Protein AF-A0A0F8W9W8-F1 (afdb_monomer)

Radius of gyration: 16.24 Å; Cα contacts (8 Å, |Δi|>4): 198; chains: 1; bounding box: 31×34×46 Å

Organism: NCBI:txid412755

Sequence (134 aa):
VTSELTRDGPQRILIGPPEQEEEWGTGAIPGDCIMDANRATGISDGISTAVVKHVSGGNSYIGFKAYVQGRTKWQTETLDYVWFDEEPPLEIYTEGLTRTNAILGPVFLTITPLLGMSEVVRMFLSEEQLEKMK

Foldseek 3Di:
DPQVVQLQVVCCQAFRGQACPVGGLVHPHHPVQWPDFACDPPDPGHGQWTWGQDPVRDIDIDGGDGLVVDQVVLQDAQDLEEEGEEDHDPSNLVSNCVSNVVPVHYYHYDYDPPPPDDPVNVVVDDPVRVVVVD

Secondary structure (DSSP, 8-state):
--TTHHHHHHHHHHT--TT-GGGTT-SSS-GGGEEEEEEPTTSSSSEEEEEEE-TTSSEEEEE---GGG-GGGGSS---S-EEEES---HHHHHHHHHHHTTTT--EEEE----S-S-HHHHTTS-HHHHHTT-

Nearest PDB structures (foldseek):
  5kc9-assembly1_A  TM=3.458E-01  e=3.526E-01  Mus musculus
  7tlq-assembly1_A  TM=5.831E-01  e=3.743E+00  Lancefieldella parvula
  5fwy-assembly1_B  TM=3.341E-01  e=8.274E-01  Rattus norvegicus
  4gpa-assembly1_A-2  TM=3.451E-01  e=1.942E+00  Rattus norvegicus
  3jy6-assembly2_C  TM=3.241E-01  e=2.364E+00  Levilactobacillus brevis ATCC 367

Structure (mmCIF, N/CA/C/O backbone):
data_AF-A0A0F8W9W8-F1
#
_entry.id   AF-A0A0F8W9W8-F1
#
loop_
_atom_site.group_PDB
_atom_site.id
_atom_site.type_symbol
_atom_site.label_atom_id
_atom_site.label_alt_id
_atom_site.label_comp_id
_atom_site.label_asym_id
_atom_site.label_entity_id
_atom_site.label_seq_id
_atom_site.pdbx_PDB_ins_code
_atom_site.Cartn_x
_atom_site.Cartn_y
_atom_site.Cartn_z
_atom_site.occupancy
_atom_site.B_iso_or_equiv
_atom_site.auth_seq_id
_atom_site.auth_comp_id
_atom_site.auth_asym_id
_atom_site.auth_atom_id
_atom_site.pdbx_PDB_model_num
ATOM 1 N N . VAL A 1 1 ? 10.461 12.141 -6.728 1.00 47.78 1 VAL A N 1
ATOM 2 C CA . VAL A 1 1 ? 9.425 11.751 -5.749 1.00 47.78 1 VAL A CA 1
ATOM 3 C C . VAL A 1 1 ? 10.068 11.805 -4.375 1.00 47.78 1 VAL A C 1
ATOM 5 O O . VAL A 1 1 ? 11.048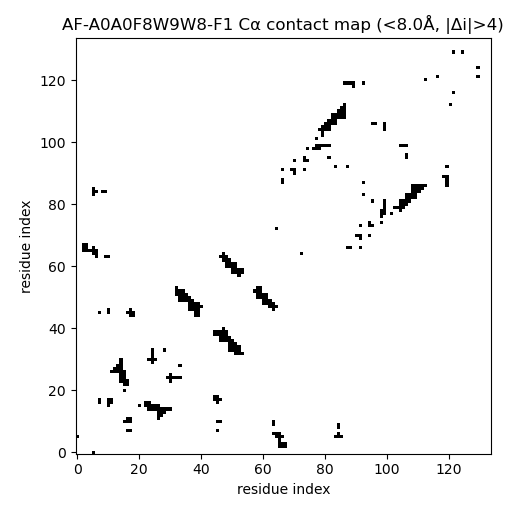 11.098 -4.166 1.00 47.78 1 VAL A O 1
ATOM 8 N N . THR A 1 2 ? 9.641 12.712 -3.490 1.00 53.12 2 THR A N 1
ATOM 9 C CA . THR A 1 2 ? 10.060 12.642 -2.082 1.00 53.12 2 THR A CA 1
ATOM 10 C C . THR A 1 2 ? 9.535 11.326 -1.533 1.00 53.12 2 THR A C 1
ATOM 12 O O . THR A 1 2 ? 8.375 10.975 -1.721 1.00 53.12 2 THR A O 1
ATOM 15 N N . SER A 1 3 ? 10.417 10.545 -0.934 1.00 58.97 3 SER A N 1
ATOM 16 C CA . SER A 1 3 ? 10.159 9.151 -0.587 1.00 58.97 3 SER A CA 1
ATOM 17 C C . SER A 1 3 ? 8.994 8.935 0.376 1.00 58.97 3 SER A C 1
ATOM 19 O O . SER A 1 3 ? 8.408 7.858 0.377 1.00 58.97 3 SER A O 1
ATOM 21 N N . GLU A 1 4 ? 8.647 9.945 1.168 1.00 69.81 4 GLU A N 1
ATOM 22 C CA . GLU A 1 4 ? 7.499 9.934 2.080 1.00 69.81 4 GLU A CA 1
ATOM 23 C C . GLU A 1 4 ? 6.160 9.901 1.326 1.00 69.81 4 GLU A C 1
ATOM 25 O O . GLU A 1 4 ? 5.233 9.227 1.768 1.00 69.81 4 GLU A O 1
ATOM 30 N N . LEU A 1 5 ? 6.091 10.481 0.118 1.00 79.06 5 LEU A N 1
ATOM 31 C CA . LEU A 1 5 ? 4.862 10.509 -0.684 1.00 79.06 5 LEU A CA 1
ATOM 32 C C . LEU A 1 5 ? 4.353 9.109 -1.048 1.00 79.06 5 LEU A C 1
ATOM 34 O O . LEU A 1 5 ? 3.148 8.910 -1.136 1.00 79.06 5 LEU A O 1
ATOM 38 N N . THR A 1 6 ? 5.258 8.134 -1.193 1.00 83.69 6 THR A N 1
ATOM 39 C CA . THR A 1 6 ? 4.905 6.735 -1.517 1.00 83.69 6 THR A CA 1
ATOM 40 C C . THR A 1 6 ? 4.148 6.028 -0.388 1.00 83.69 6 THR A C 1
ATOM 42 O O . THR A 1 6 ? 3.428 5.064 -0.627 1.00 83.69 6 THR A O 1
ATOM 45 N N . ARG A 1 7 ? 4.272 6.531 0.847 1.00 89.69 7 ARG A N 1
ATOM 46 C CA . ARG A 1 7 ? 3.468 6.118 2.005 1.00 89.69 7 ARG A CA 1
ATOM 47 C C . ARG A 1 7 ? 2.177 6.936 2.085 1.00 89.69 7 ARG A C 1
ATOM 49 O O . ARG A 1 7 ? 1.100 6.383 2.310 1.00 89.69 7 ARG A O 1
ATOM 56 N N . ASP A 1 8 ? 2.305 8.248 1.909 1.00 91.00 8 ASP A N 1
ATOM 57 C CA . ASP A 1 8 ? 1.235 9.219 2.152 1.00 91.00 8 ASP A CA 1
ATOM 58 C C . ASP A 1 8 ? 0.110 9.132 1.122 1.00 91.00 8 ASP A C 1
ATOM 60 O O . ASP A 1 8 ? -1.056 9.293 1.478 1.00 91.00 8 ASP A O 1
ATOM 64 N N . GLY A 1 9 ? 0.429 8.825 -0.138 1.00 92.75 9 GLY A N 1
ATOM 65 C CA . GLY A 1 9 ? -0.553 8.611 -1.202 1.00 92.75 9 GLY A CA 1
ATOM 66 C C . GLY A 1 9 ? -1.558 7.508 -0.850 1.00 92.75 9 GLY A C 1
ATOM 67 O O . GLY A 1 9 ? -2.757 7.800 -0.736 1.00 92.75 9 GLY A O 1
ATOM 68 N N . PRO A 1 10 ? -1.099 6.266 -0.603 1.00 95.12 10 PRO A N 1
ATOM 69 C CA . PRO A 1 10 ? -1.956 5.168 -0.169 1.00 95.12 10 PRO A CA 1
ATOM 70 C C . PRO A 1 10 ? -2.696 5.453 1.133 1.00 95.12 10 PRO A C 1
ATOM 72 O O . PRO A 1 10 ? -3.890 5.162 1.226 1.00 95.12 10 PRO A O 1
ATOM 75 N N . GLN A 1 11 ? -2.030 6.049 2.130 1.00 95.31 11 GLN A N 1
ATOM 76 C CA . GLN A 1 11 ? -2.689 6.407 3.386 1.00 95.31 11 GLN A CA 1
ATOM 77 C C . GLN A 1 11 ? -3.838 7.390 3.152 1.00 95.31 11 GLN A C 1
ATOM 79 O O . GLN A 1 11 ? -4.939 7.161 3.651 1.00 95.31 11 GLN A O 1
ATOM 84 N N . ARG A 1 12 ? -3.615 8.448 2.367 1.00 95.69 12 ARG A N 1
ATOM 85 C CA . ARG A 1 12 ? -4.641 9.443 2.039 1.00 95.69 12 ARG A CA 1
ATOM 86 C C . ARG A 1 12 ? -5.861 8.814 1.377 1.00 95.69 12 ARG A C 1
ATOM 88 O O . ARG A 1 12 ? -6.982 9.212 1.666 1.00 95.69 12 ARG A O 1
ATOM 95 N N . ILE A 1 13 ? -5.644 7.843 0.491 1.00 96.62 13 ILE A N 1
ATOM 96 C CA . ILE A 1 13 ? -6.722 7.156 -0.230 1.00 96.62 13 ILE A CA 1
ATOM 97 C C . ILE A 1 13 ? -7.484 6.200 0.689 1.00 96.62 13 ILE A C 1
ATOM 99 O O . ILE A 1 13 ? -8.712 6.171 0.650 1.00 96.62 13 ILE A O 1
ATOM 103 N N . LEU A 1 14 ? -6.780 5.400 1.493 1.00 97.31 14 LEU A N 1
ATOM 104 C CA . LEU A 1 14 ? -7.410 4.360 2.308 1.00 97.31 14 LEU A CA 1
ATOM 105 C C . LEU A 1 14 ? -8.000 4.910 3.602 1.00 97.31 14 LEU A C 1
ATOM 107 O O . LEU A 1 14 ? -9.115 4.553 3.955 1.00 97.31 14 LEU A O 1
ATOM 111 N N . ILE A 1 15 ? -7.259 5.763 4.298 1.00 97.44 15 ILE A N 1
ATOM 112 C CA . ILE A 1 15 ? -7.567 6.206 5.658 1.00 97.44 15 ILE A CA 1
ATOM 113 C C . ILE A 1 15 ? -8.042 7.656 5.651 1.00 97.44 15 ILE A C 1
ATOM 115 O O . ILE A 1 15 ? -9.099 7.955 6.194 1.00 97.44 15 ILE A O 1
ATOM 119 N N . GLY A 1 16 ? -7.283 8.550 5.027 1.00 96.88 16 GLY A N 1
ATOM 120 C CA . GLY A 1 16 ? -7.498 9.997 5.083 1.00 96.88 16 GLY A CA 1
ATOM 121 C C . GLY A 1 16 ? -6.165 10.750 5.157 1.00 96.88 16 GLY A C 1
ATOM 122 O O . GLY A 1 16 ? -5.109 10.108 5.233 1.00 96.88 16 GLY A O 1
ATOM 123 N N . PRO A 1 17 ? -6.180 12.093 5.095 1.00 94.81 17 PRO A N 1
ATOM 124 C CA . PRO A 1 17 ? -4.966 12.907 5.013 1.00 94.81 17 PRO A CA 1
ATOM 125 C C . PRO A 1 17 ? -3.978 12.616 6.166 1.00 94.81 17 PRO A C 1
ATOM 127 O O . PRO A 1 17 ? -4.378 12.663 7.331 1.00 94.81 17 PRO A O 1
ATOM 130 N N . PRO A 1 18 ? -2.694 12.303 5.892 1.00 92.44 18 PRO A N 1
ATOM 131 C CA . PRO A 1 18 ? -1.704 11.958 6.922 1.00 92.44 18 PRO A CA 1
ATOM 132 C C . PRO A 1 18 ? -1.535 12.972 8.058 1.00 92.44 18 PRO A C 1
ATOM 134 O O . PRO A 1 18 ? -1.242 12.587 9.193 1.00 92.44 18 PRO A O 1
ATOM 137 N N . GLU A 1 19 ? -1.713 14.247 7.742 1.00 91.12 19 GLU A N 1
ATOM 138 C CA . GLU A 1 19 ? -1.534 15.402 8.617 1.00 91.12 19 GLU A CA 1
ATOM 139 C C . GLU A 1 19 ? -2.781 15.770 9.446 1.00 91.12 19 GLU A C 1
ATOM 141 O O . GLU A 1 19 ? -2.648 16.496 10.429 1.00 91.12 19 GLU A O 1
ATOM 146 N N . GLN A 1 20 ? -3.970 15.259 9.098 1.00 92.56 20 GLN A N 1
ATOM 147 C CA . GLN A 1 20 ? -5.251 15.580 9.755 1.00 92.56 20 GLN A CA 1
ATOM 148 C C . GLN A 1 20 ? -5.874 14.317 10.353 1.00 92.56 20 GLN A C 1
ATOM 150 O O . GLN A 1 20 ? -6.620 13.591 9.696 1.00 92.56 20 GLN A O 1
ATOM 155 N N . GLU A 1 21 ? -5.549 14.038 11.615 1.00 92.25 21 GLU A N 1
ATOM 156 C CA . GLU A 1 21 ? -6.018 12.838 12.325 1.00 92.25 21 GLU A CA 1
ATOM 157 C C . GLU A 1 21 ? -7.539 12.823 12.502 1.00 92.25 21 GLU A C 1
ATOM 159 O O . GLU A 1 21 ? -8.171 11.774 12.422 1.00 92.25 21 GLU A O 1
ATOM 164 N N . GLU A 1 22 ? -8.143 13.996 12.670 1.00 94.38 22 GLU A N 1
ATOM 165 C CA . GLU A 1 22 ? -9.588 14.190 12.733 1.00 94.38 22 GLU A CA 1
ATOM 166 C C . GLU A 1 22 ? -10.319 13.802 11.439 1.00 94.38 22 GLU A C 1
ATOM 168 O O . GLU A 1 22 ? -11.519 13.528 11.478 1.00 94.38 22 GLU A O 1
ATOM 173 N N . GLU A 1 23 ? -9.608 13.747 10.308 1.00 95.19 23 GLU A N 1
ATOM 174 C CA . GLU A 1 23 ? -10.141 13.315 9.014 1.00 95.19 23 GLU A CA 1
ATOM 175 C C . GLU A 1 23 ? -9.827 11.841 8.704 1.00 95.19 23 GLU A C 1
ATOM 177 O O . GLU A 1 23 ? -10.189 11.334 7.638 1.00 95.19 23 GLU A O 1
ATOM 182 N N . TRP A 1 24 ? -9.181 11.100 9.610 1.00 95.88 24 TRP A N 1
ATOM 183 C CA . TRP A 1 24 ? -8.966 9.666 9.414 1.00 95.88 24 TRP A CA 1
ATOM 184 C C . TRP A 1 24 ? -10.290 8.896 9.508 1.00 95.88 24 TRP A C 1
ATOM 186 O O . TRP A 1 24 ? -11.107 9.105 10.402 1.00 95.88 24 TRP A O 1
ATOM 196 N N . GLY A 1 25 ? -10.504 7.983 8.560 1.00 97.06 25 GLY A N 1
ATOM 197 C CA . GLY A 1 25 ? -11.773 7.284 8.350 1.00 97.06 25 GLY A CA 1
ATOM 198 C C . GLY A 1 25 ? -12.698 7.932 7.316 1.00 97.06 25 GLY A C 1
ATOM 199 O O . GLY A 1 25 ? -13.822 7.458 7.139 1.00 97.06 25 GLY A O 1
ATOM 200 N N . THR A 1 26 ? -12.248 8.999 6.646 1.00 97.38 26 THR A N 1
ATOM 201 C CA . THR A 1 26 ? -12.962 9.641 5.522 1.00 97.38 26 THR A CA 1
ATOM 202 C C . THR A 1 26 ? -12.523 9.121 4.149 1.00 97.38 26 THR A C 1
ATOM 204 O O . THR A 1 26 ? -13.148 9.448 3.139 1.00 97.38 26 THR A O 1
ATOM 207 N N . GLY A 1 27 ? -11.457 8.314 4.105 1.00 96.94 27 GLY A N 1
ATOM 208 C CA . GLY A 1 27 ? -10.982 7.646 2.897 1.00 96.94 27 GLY A CA 1
ATOM 209 C C . GLY A 1 27 ? -11.869 6.476 2.460 1.00 96.94 27 GLY A C 1
ATOM 210 O O . GLY A 1 27 ? -13.040 6.357 2.817 1.00 96.94 27 GLY A O 1
ATOM 211 N N . ALA A 1 28 ? -11.293 5.574 1.668 1.00 97.56 28 ALA A N 1
ATOM 212 C CA . ALA A 1 28 ? -11.990 4.386 1.180 1.00 97.56 28 ALA A CA 1
ATOM 213 C C . ALA A 1 28 ? -12.393 3.414 2.305 1.00 97.56 28 ALA A C 1
ATOM 215 O O . ALA A 1 28 ? -13.337 2.644 2.128 1.00 97.56 28 ALA A O 1
ATOM 216 N N . ILE A 1 29 ? -11.683 3.432 3.438 1.00 97.69 29 ILE A N 1
ATOM 217 C CA . ILE A 1 29 ? -11.999 2.655 4.636 1.00 97.69 29 ILE A CA 1
ATOM 218 C C . ILE A 1 29 ? -12.790 3.553 5.596 1.00 97.69 29 ILE A C 1
ATOM 220 O O . ILE A 1 29 ? -12.223 4.509 6.132 1.00 97.69 29 ILE A O 1
ATOM 224 N N . PRO A 1 30 ? -14.074 3.244 5.854 1.00 97.06 30 PRO A N 1
ATOM 225 C CA . PRO A 1 30 ? -14.885 3.993 6.805 1.00 97.06 30 PRO A CA 1
ATOM 226 C C . PRO A 1 30 ? -14.285 3.989 8.215 1.00 97.06 30 PRO A C 1
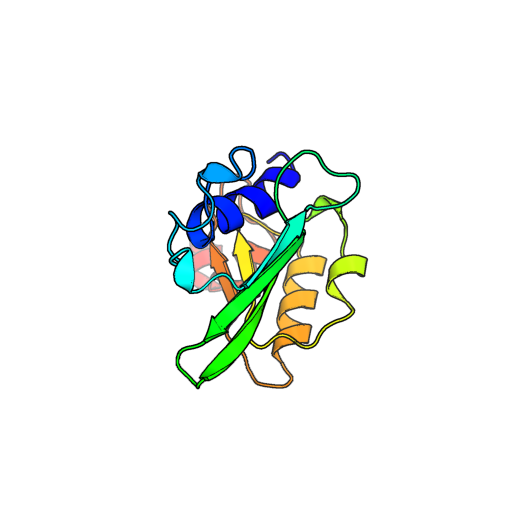ATOM 228 O O . PRO A 1 30 ? -13.774 2.968 8.681 1.00 97.06 30 PRO A O 1
ATOM 231 N N . GLY A 1 31 ? -14.389 5.113 8.927 1.00 97.19 31 GLY A N 1
ATOM 232 C CA . GLY A 1 31 ? -13.810 5.263 10.268 1.00 97.19 31 GLY A CA 1
ATOM 233 C C . GLY A 1 31 ? -14.315 4.257 11.307 1.00 97.19 31 GLY A C 1
ATOM 234 O O . GLY A 1 31 ? -13.547 3.818 12.155 1.00 97.19 31 GLY A O 1
ATOM 235 N N . ASP A 1 32 ? -15.566 3.804 11.213 1.00 97.31 32 ASP A N 1
ATOM 236 C CA . ASP A 1 32 ? -16.121 2.776 12.108 1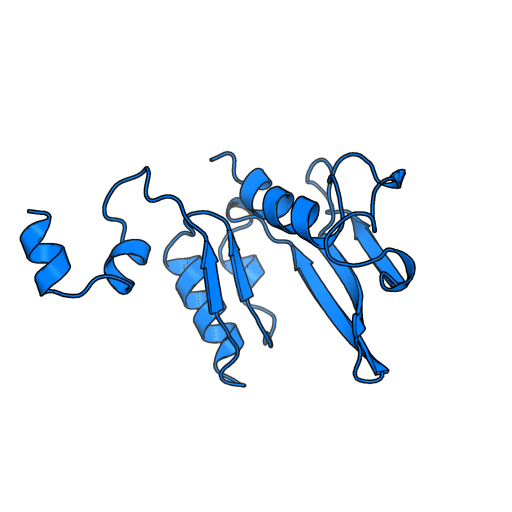.00 97.31 32 ASP A CA 1
ATOM 237 C C . ASP A 1 32 ? -15.487 1.382 11.916 1.00 97.31 32 ASP A C 1
ATOM 239 O O . ASP A 1 32 ? -15.579 0.515 12.802 1.00 97.31 32 ASP A O 1
ATOM 243 N N . CYS A 1 33 ? -14.816 1.174 10.782 1.00 98.00 33 CYS A N 1
ATOM 244 C CA . CYS A 1 33 ? -14.036 -0.015 10.474 1.00 98.00 33 CYS A CA 1
ATOM 245 C C . CYS A 1 33 ? -12.596 0.087 10.987 1.00 98.00 33 CYS A C 1
ATOM 247 O O . CYS A 1 33 ? -11.959 -0.950 11.148 1.00 98.00 33 CYS A O 1
ATOM 249 N N . ILE A 1 34 ? -12.076 1.280 11.286 1.00 97.94 34 ILE A N 1
ATOM 250 C CA . ILE A 1 34 ? -10.707 1.462 11.786 1.00 97.94 34 ILE A CA 1
ATOM 251 C C . ILE A 1 34 ? -10.697 1.237 13.301 1.00 97.94 34 ILE A C 1
ATOM 253 O O . ILE A 1 34 ? -11.339 1.953 14.063 1.00 97.94 34 ILE A O 1
ATOM 257 N N . MET A 1 35 ? -9.986 0.205 13.747 1.00 97.69 35 MET A N 1
ATOM 258 C CA . MET A 1 35 ? -9.868 -0.146 15.166 1.00 97.69 35 MET A CA 1
ATOM 259 C C . MET A 1 35 ? -8.679 0.522 15.845 1.00 97.69 35 MET A C 1
ATOM 261 O O . MET A 1 35 ? -8.759 0.834 17.029 1.00 97.69 35 MET A O 1
ATOM 265 N N . ASP A 1 36 ? -7.579 0.678 15.113 1.00 96.81 36 ASP A N 1
ATOM 266 C CA . ASP A 1 36 ? -6.348 1.283 15.607 1.00 96.81 36 ASP A CA 1
ATOM 267 C C . ASP A 1 36 ? -5.528 1.841 14.437 1.00 96.81 36 ASP A C 1
ATOM 269 O O . ASP A 1 36 ? -5.599 1.319 13.318 1.00 96.81 36 ASP A O 1
ATOM 273 N N . ALA A 1 37 ? -4.748 2.888 14.696 1.00 95.12 37 ALA A N 1
ATOM 274 C CA . ALA A 1 37 ? -3.891 3.552 13.720 1.00 95.12 37 ALA A CA 1
ATOM 275 C C . ALA A 1 37 ? -2.641 4.108 14.420 1.00 95.12 37 ALA A C 1
ATOM 277 O O . ALA A 1 37 ? -2.698 5.082 15.167 1.00 95.12 37 ALA A O 1
ATOM 278 N N . ASN A 1 38 ? -1.484 3.492 14.168 1.00 93.31 38 ASN A N 1
ATOM 279 C CA . ASN A 1 38 ? -0.240 3.833 14.856 1.00 93.31 38 ASN A CA 1
ATOM 280 C C . ASN A 1 38 ? 0.624 4.750 13.995 1.00 93.31 38 ASN A C 1
ATOM 282 O O . ASN A 1 38 ? 1.071 4.365 12.908 1.00 93.31 38 ASN A O 1
ATOM 286 N N . ARG A 1 39 ? 0.932 5.941 14.516 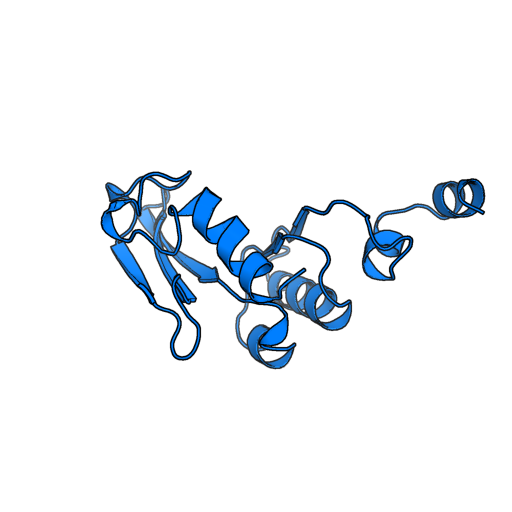1.00 90.00 39 ARG A N 1
ATOM 287 C CA . ARG A 1 39 ? 1.803 6.922 13.854 1.00 90.00 39 ARG A CA 1
ATOM 288 C C . ARG A 1 39 ? 3.185 6.352 13.535 1.00 90.00 39 ARG A C 1
ATOM 290 O O . ARG A 1 39 ? 3.728 5.524 14.269 1.00 90.00 39 ARG A O 1
ATOM 297 N N . ALA A 1 40 ? 3.767 6.792 12.423 1.00 84.06 40 ALA A N 1
ATOM 298 C CA . ALA A 1 40 ? 5.132 6.414 12.079 1.00 84.06 40 ALA A CA 1
ATOM 299 C C . ALA A 1 40 ? 6.130 7.097 13.031 1.00 84.06 40 ALA A C 1
ATOM 301 O O . ALA A 1 40 ? 6.156 8.316 13.160 1.00 84.06 40 ALA A O 1
ATOM 302 N N . THR A 1 41 ? 6.972 6.321 13.716 1.00 76.50 41 THR A N 1
ATOM 303 C CA . THR A 1 41 ? 8.003 6.888 14.598 1.00 76.50 41 THR A CA 1
ATOM 304 C C . THR A 1 41 ? 9.194 7.390 13.780 1.00 76.50 41 THR A C 1
ATOM 306 O O . THR A 1 41 ? 9.780 6.629 13.012 1.00 76.50 41 THR A O 1
ATOM 309 N N . GLY A 1 42 ? 9.587 8.652 13.980 1.00 70.19 42 GLY A N 1
ATOM 310 C CA . GLY A 1 42 ? 10.773 9.241 13.343 1.00 70.19 42 GLY A CA 1
ATOM 311 C C . GLY A 1 42 ? 10.569 9.735 11.906 1.00 70.19 42 GLY A C 1
ATOM 312 O O . GLY A 1 42 ? 11.551 10.074 11.255 1.00 70.19 42 GLY A O 1
ATOM 313 N N . ILE A 1 43 ? 9.324 9.782 11.425 1.00 68.44 43 ILE A N 1
ATOM 314 C CA . ILE A 1 43 ? 8.917 10.401 10.154 1.00 68.44 43 ILE A CA 1
ATOM 315 C C . ILE A 1 43 ? 7.818 11.416 10.489 1.00 68.44 43 ILE A C 1
ATOM 317 O O . ILE A 1 43 ? 7.031 11.168 11.405 1.00 68.44 43 ILE A O 1
ATOM 321 N N . SER A 1 44 ? 7.782 12.561 9.805 1.00 70.62 44 SER A N 1
ATOM 322 C CA . SER A 1 44 ? 6.696 13.529 9.976 1.00 70.62 44 SER A CA 1
ATOM 323 C C . SER A 1 44 ? 5.385 12.962 9.444 1.00 70.62 44 SER A C 1
ATOM 325 O O . SER A 1 44 ? 5.338 12.427 8.333 1.00 70.62 44 SER A O 1
ATOM 327 N N . ASP A 1 45 ? 4.343 13.109 10.260 1.00 80.62 45 ASP A N 1
ATOM 328 C CA . ASP A 1 45 ? 2.951 12.806 9.939 1.00 80.62 45 ASP A CA 1
ATOM 329 C C . ASP A 1 45 ? 2.692 11.366 9.459 1.00 80.62 45 ASP A C 1
ATOM 331 O O . ASP A 1 45 ? 3.595 10.539 9.286 1.00 80.62 45 ASP A O 1
ATOM 335 N N . GLY A 1 46 ? 1.416 11.016 9.328 1.00 86.56 46 GLY A N 1
ATOM 336 C CA . GLY A 1 46 ? 1.007 9.706 8.841 1.00 86.56 46 GLY A CA 1
ATOM 337 C C . GLY A 1 46 ? 1.188 8.532 9.806 1.00 86.56 46 GLY A C 1
ATOM 338 O O . GLY A 1 46 ? 1.681 8.641 10.936 1.00 86.56 46 GLY A O 1
ATOM 339 N N . ILE A 1 47 ? 0.757 7.365 9.339 1.00 92.00 47 ILE A N 1
ATOM 340 C CA . ILE A 1 47 ? 0.728 6.115 10.091 1.00 92.00 47 ILE A CA 1
ATOM 341 C C . ILE A 1 47 ? 1.701 5.107 9.501 1.00 92.00 47 ILE A C 1
ATOM 343 O O . ILE A 1 47 ? 2.025 5.121 8.319 1.00 92.00 47 ILE A O 1
ATOM 347 N N . SER A 1 48 ? 2.200 4.231 10.362 1.00 91.62 48 SER A N 1
ATOM 348 C CA . SER A 1 48 ? 2.986 3.063 9.969 1.00 91.62 48 SER A CA 1
ATOM 349 C C . SER A 1 48 ? 2.112 1.825 9.845 1.00 91.62 48 SER A C 1
ATOM 351 O O . SER A 1 48 ? 2.371 0.979 8.992 1.00 91.62 48 SER A O 1
ATOM 353 N N . THR A 1 49 ? 1.080 1.717 10.685 1.00 94.56 49 THR A N 1
ATOM 354 C CA . THR A 1 49 ? 0.161 0.582 10.684 1.00 94.56 49 THR A CA 1
ATOM 355 C C . THR A 1 49 ? -1.264 1.013 11.001 1.00 94.56 49 THR A C 1
ATOM 357 O O . THR A 1 49 ? -1.476 1.996 11.712 1.00 94.56 49 THR A O 1
ATOM 360 N N . ALA A 1 50 ? -2.231 0.254 10.492 1.00 97.12 50 ALA A N 1
ATOM 361 C CA . ALA A 1 50 ? -3.639 0.347 10.855 1.00 97.12 50 ALA A CA 1
ATOM 362 C C . ALA A 1 50 ? -4.236 -1.051 11.052 1.00 97.12 50 ALA A C 1
ATOM 364 O O . ALA A 1 50 ? -3.836 -2.008 10.384 1.00 97.12 50 ALA A O 1
ATOM 365 N N . VAL A 1 51 ? -5.222 -1.153 11.940 1.00 98.19 51 VAL A N 1
ATOM 366 C CA . VAL A 1 51 ? -6.036 -2.356 12.145 1.00 98.19 51 VAL A CA 1
ATOM 367 C C . VAL A 1 51 ? -7.458 -2.046 11.703 1.00 98.19 51 VAL A C 1
ATOM 369 O O . VAL A 1 51 ? -8.064 -1.093 12.189 1.00 98.19 51 VAL A O 1
ATOM 372 N N . VAL A 1 52 ? -7.993 -2.848 10.787 1.00 98.25 52 VAL A N 1
ATOM 373 C CA . VAL A 1 52 ? -9.290 -2.606 10.144 1.00 98.25 52 VAL A CA 1
ATOM 374 C C . VAL A 1 52 ? -10.186 -3.829 10.294 1.00 98.25 52 VAL A C 1
ATOM 376 O O . VAL A 1 52 ? -9.750 -4.955 10.069 1.00 98.25 52 VAL A O 1
ATOM 379 N N . LYS A 1 53 ? -11.455 -3.625 10.648 1.00 98.31 53 LYS A N 1
ATOM 380 C CA . LYS A 1 53 ? -12.474 -4.680 10.679 1.00 98.31 53 LYS A CA 1
ATOM 381 C C . LYS A 1 53 ? -12.701 -5.201 9.267 1.00 98.31 53 LYS A C 1
ATOM 383 O O . LYS A 1 53 ? -13.092 -4.452 8.374 1.00 98.31 53 LYS A O 1
ATOM 388 N N . HIS A 1 54 ? -12.484 -6.492 9.072 1.00 96.81 54 HIS A N 1
ATOM 389 C CA . HIS A 1 54 ? -12.712 -7.147 7.796 1.00 96.81 54 HIS A CA 1
ATOM 390 C C . HIS A 1 54 ? -14.124 -7.739 7.742 1.00 96.81 54 HIS A C 1
ATOM 392 O O . HIS A 1 54 ? -14.642 -8.248 8.736 1.00 96.81 54 HIS A O 1
ATOM 398 N N . VAL A 1 55 ? -14.738 -7.752 6.556 1.00 95.75 55 VAL A N 1
ATOM 399 C CA . VAL A 1 55 ? -16.104 -8.275 6.352 1.00 95.75 55 VAL A CA 1
ATOM 400 C C . VAL A 1 55 ? -16.253 -9.759 6.723 1.00 95.75 55 VAL A C 1
ATOM 402 O O . VAL A 1 55 ? -17.348 -10.215 7.037 1.00 95.75 55 VAL A O 1
ATOM 405 N N . SER A 1 56 ? -15.152 -10.518 6.750 1.00 95.81 56 SER A N 1
ATOM 406 C CA . SER A 1 56 ? -15.145 -11.914 7.218 1.00 95.81 56 SER A CA 1
ATOM 407 C C . SER A 1 56 ? -15.343 -12.069 8.733 1.00 95.81 56 SER A C 1
ATOM 409 O O . SER A 1 56 ? -15.456 -13.196 9.209 1.00 95.81 56 SER A O 1
ATOM 411 N N . GLY A 1 57 ? -15.352 -10.970 9.496 1.00 95.50 57 GLY A N 1
ATOM 412 C CA . GLY A 1 57 ? -15.431 -10.967 10.960 1.00 95.50 57 GLY A CA 1
ATOM 413 C C . GLY A 1 57 ? -14.073 -11.001 11.670 1.00 95.50 57 GLY A C 1
ATOM 414 O O . GLY A 1 57 ? -14.039 -10.988 12.897 1.00 95.50 57 GLY A O 1
ATOM 415 N N . GLY A 1 58 ? -12.966 -11.045 10.920 1.00 96.81 58 GLY A N 1
ATOM 416 C CA . GLY A 1 58 ? -11.607 -10.873 11.443 1.00 96.81 58 GLY A CA 1
ATOM 417 C C . GLY A 1 58 ? -11.100 -9.434 11.321 1.00 96.81 58 GLY A C 1
ATOM 418 O O . GLY A 1 58 ? -11.843 -8.532 10.939 1.00 96.81 58 GLY A O 1
ATOM 419 N N . ASN A 1 59 ? -9.807 -9.242 11.584 1.00 97.81 59 ASN A N 1
ATOM 420 C CA . ASN A 1 59 ? -9.125 -7.962 11.400 1.00 97.81 59 ASN A CA 1
ATOM 421 C C . ASN A 1 59 ? -8.093 -8.064 10.275 1.00 97.81 59 ASN A C 1
ATOM 423 O O . ASN A 1 59 ? -7.336 -9.032 10.209 1.00 97.81 59 ASN A O 1
ATOM 427 N N . SER A 1 60 ? -8.041 -7.041 9.431 1.00 97.00 60 SER A N 1
ATOM 428 C CA . SER A 1 60 ? -6.963 -6.799 8.478 1.00 97.00 60 SER A CA 1
ATOM 429 C C . SER A 1 60 ? -5.924 -5.876 9.106 1.00 97.00 60 SER A C 1
ATOM 431 O O . SER A 1 60 ? -6.270 -4.866 9.719 1.00 97.00 60 SER A O 1
ATOM 433 N N . TYR A 1 61 ? -4.651 -6.212 8.923 1.00 96.31 61 TYR A N 1
ATOM 434 C CA . TYR A 1 61 ? -3.519 -5.406 9.368 1.00 96.31 61 TYR A CA 1
ATOM 435 C C . TYR A 1 61 ? -2.872 -4.772 8.143 1.00 96.31 61 TYR A C 1
ATOM 437 O O . TYR A 1 61 ? -2.445 -5.477 7.230 1.00 96.31 61 TYR A O 1
ATOM 445 N N . ILE A 1 62 ? -2.829 -3.445 8.108 1.00 96.00 62 ILE A N 1
ATOM 446 C CA . ILE A 1 62 ? -2.281 -2.684 6.985 1.00 96.00 62 ILE A CA 1
ATOM 447 C C . ILE A 1 62 ? -0.982 -2.040 7.445 1.00 96.00 62 ILE A C 1
ATOM 449 O O . ILE A 1 62 ? -0.963 -1.371 8.475 1.00 96.00 62 ILE A O 1
ATOM 453 N N . GLY A 1 63 ? 0.092 -2.231 6.680 1.00 94.38 63 GLY A N 1
ATOM 454 C CA . GLY A 1 63 ? 1.369 -1.553 6.877 1.00 94.38 63 GLY A CA 1
ATOM 455 C C . GLY A 1 63 ? 1.610 -0.514 5.786 1.00 94.38 63 GLY A C 1
ATOM 456 O O . GLY A 1 63 ? 1.497 -0.824 4.603 1.00 94.38 63 GLY A O 1
ATOM 457 N N . PHE A 1 64 ? 1.996 0.696 6.178 1.00 93.38 64 PHE A N 1
ATOM 458 C CA . PHE A 1 64 ? 2.379 1.771 5.266 1.00 93.38 64 PHE A CA 1
ATOM 459 C C . PHE A 1 64 ? 3.890 1.983 5.354 1.00 93.38 64 PHE A C 1
ATOM 461 O O . PHE A 1 64 ? 4.443 2.233 6.430 1.00 93.38 64 PHE A O 1
ATOM 468 N N . LYS A 1 65 ? 4.579 1.845 4.220 1.00 90.88 65 LYS A N 1
ATOM 469 C CA . LYS A 1 65 ? 6.043 1.907 4.138 1.00 90.88 65 LYS A CA 1
ATOM 470 C C . LYS A 1 65 ? 6.460 2.862 3.030 1.00 90.88 65 LYS A C 1
ATOM 472 O O . LYS A 1 65 ? 5.887 2.848 1.949 1.00 90.88 65 LYS A O 1
ATOM 477 N N . ALA A 1 66 ? 7.492 3.650 3.301 1.00 90.12 66 ALA A N 1
ATOM 478 C CA . ALA A 1 66 ? 8.124 4.523 2.319 1.00 90.12 66 ALA A CA 1
ATOM 479 C C . ALA A 1 66 ? 9.370 3.837 1.743 1.00 90.12 66 ALA A C 1
ATOM 481 O O . ALA A 1 66 ? 10.141 3.229 2.491 1.00 90.12 66 ALA A O 1
ATOM 482 N N . TYR A 1 67 ? 9.636 3.977 0.441 1.00 89.19 67 TYR A N 1
ATOM 483 C CA . TYR A 1 67 ? 10.785 3.298 -0.183 1.00 89.19 67 TYR A CA 1
ATOM 484 C C . TYR A 1 67 ? 12.149 3.713 0.400 1.00 89.19 67 TYR A C 1
ATOM 486 O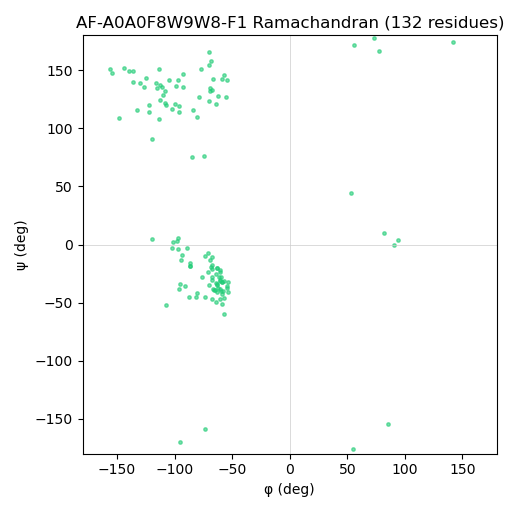 O . TYR A 1 67 ? 13.060 2.890 0.451 1.00 89.19 67 TYR A O 1
ATOM 494 N N . VAL A 1 68 ? 12.289 4.935 0.937 1.00 86.94 68 VAL A N 1
ATOM 495 C CA . VAL A 1 68 ? 13.532 5.395 1.608 1.00 86.94 68 VAL A CA 1
ATOM 496 C C . VAL A 1 68 ? 13.887 4.602 2.855 1.00 86.94 68 VAL A C 1
ATOM 498 O O . VAL A 1 68 ? 15.042 4.581 3.266 1.00 86.94 68 VAL A O 1
ATOM 501 N N . GLN A 1 69 ? 12.915 3.912 3.453 1.00 84.94 69 GLN A N 1
ATOM 502 C CA . GLN A 1 69 ? 13.180 3.036 4.589 1.00 84.94 69 GLN A CA 1
ATOM 503 C C . GLN A 1 69 ? 14.020 1.811 4.185 1.00 84.94 69 GLN A C 1
ATOM 505 O O . GLN A 1 69 ? 14.520 1.093 5.055 1.00 84.94 69 GLN A O 1
ATOM 510 N N . GLY A 1 70 ? 14.191 1.593 2.877 1.00 86.56 70 GLY A N 1
ATOM 511 C CA . GLY A 1 70 ? 15.050 0.578 2.296 1.00 86.56 70 GLY A CA 1
ATOM 512 C C . GLY A 1 70 ? 14.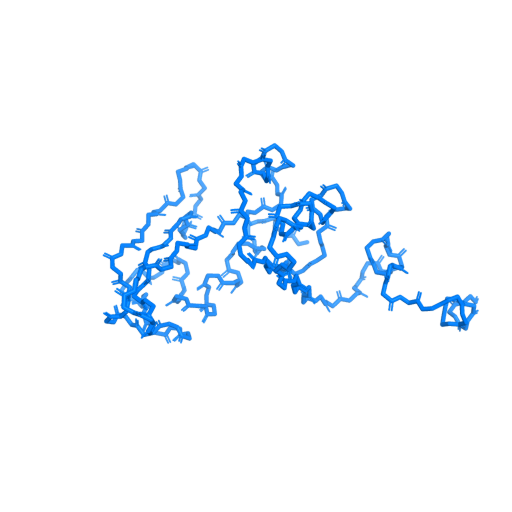447 -0.819 2.350 1.00 86.56 70 GLY A C 1
ATOM 513 O O . GLY A 1 70 ? 13.491 -1.106 3.079 1.00 86.56 70 GLY A O 1
ATOM 514 N N . ARG A 1 71 ? 15.055 -1.724 1.582 1.00 86.31 71 ARG A N 1
ATOM 515 C CA . ARG A 1 71 ? 14.603 -3.110 1.425 1.00 86.31 71 ARG A CA 1
ATOM 516 C C . ARG A 1 71 ? 14.451 -3.864 2.750 1.00 86.31 71 ARG A C 1
ATOM 518 O O . ARG A 1 71 ? 13.523 -4.652 2.891 1.00 86.31 71 ARG A O 1
ATOM 525 N N . THR A 1 72 ? 15.303 -3.622 3.747 1.00 86.75 72 THR A N 1
ATOM 526 C CA . THR A 1 72 ? 15.280 -4.364 5.023 1.00 86.75 72 THR A CA 1
ATOM 527 C C . THR A 1 72 ? 13.929 -4.280 5.741 1.00 86.75 72 THR A C 1
ATOM 529 O O . THR A 1 72 ? 13.516 -5.238 6.389 1.00 86.75 72 THR A O 1
ATOM 532 N N . LYS A 1 73 ? 13.184 -3.174 5.594 1.00 85.31 73 LYS A N 1
ATOM 533 C CA . LYS A 1 73 ? 11.842 -3.033 6.191 1.00 85.31 73 LYS A CA 1
ATOM 534 C C . LYS A 1 73 ? 10.752 -3.856 5.497 1.00 85.31 73 LYS A C 1
ATOM 536 O O . LYS A 1 73 ? 9.652 -3.952 6.043 1.00 85.31 73 LYS A O 1
ATOM 541 N N . TRP A 1 74 ? 11.053 -4.447 4.344 1.00 85.81 74 TRP A N 1
ATOM 542 C CA . TRP A 1 74 ? 10.146 -5.257 3.527 1.00 85.81 74 TRP A CA 1
ATOM 543 C C . TRP A 1 74 ? 10.389 -6.769 3.674 1.00 85.81 74 TRP A C 1
ATOM 545 O O . TRP A 1 74 ? 9.642 -7.565 3.119 1.00 85.81 74 TRP A O 1
ATOM 555 N N . GLN A 1 75 ? 11.398 -7.185 4.447 1.00 83.94 75 GLN A N 1
ATOM 556 C CA . GLN A 1 75 ? 11.848 -8.583 4.526 1.00 83.94 75 GLN A CA 1
ATOM 557 C C . GLN A 1 75 ? 11.154 -9.444 5.596 1.00 83.94 75 GLN A C 1
ATOM 559 O O . GLN A 1 75 ? 11.464 -10.629 5.717 1.00 83.94 75 GLN A O 1
ATOM 564 N N . THR A 1 76 ? 10.264 -8.885 6.415 1.00 71.06 76 THR A N 1
ATOM 565 C CA . THR A 1 76 ? 9.852 -9.568 7.655 1.00 71.06 76 THR A CA 1
ATOM 566 C C . THR A 1 76 ? 8.562 -10.374 7.522 1.00 71.06 76 THR A C 1
ATOM 568 O O . THR A 1 76 ? 8.457 -11.450 8.102 1.00 71.06 76 THR A O 1
ATOM 571 N N . GLU A 1 77 ? 7.579 -9.878 6.778 1.00 78.06 77 GLU A N 1
ATOM 572 C CA . GLU A 1 77 ? 6.190 -10.337 6.902 1.00 78.06 77 GLU A CA 1
ATOM 573 C C . GLU A 1 77 ? 5.740 -11.110 5.660 1.00 78.06 77 GLU A C 1
ATOM 575 O O . GLU A 1 77 ? 5.994 -10.678 4.540 1.00 78.06 77 GLU A O 1
ATOM 580 N N . THR A 1 78 ? 5.066 -12.248 5.844 1.00 89.94 78 THR A N 1
ATOM 581 C CA . THR A 1 78 ? 4.233 -12.824 4.777 1.00 89.94 78 THR A CA 1
ATOM 582 C C . THR A 1 78 ? 3.030 -11.910 4.588 1.00 89.94 78 THR A C 1
ATOM 584 O O . THR A 1 78 ? 2.401 -11.528 5.574 1.00 89.94 78 THR A O 1
ATOM 587 N N . LEU A 1 79 ? 2.722 -11.557 3.344 1.00 93.62 79 LEU A N 1
ATOM 588 C CA . LEU A 1 79 ? 1.656 -10.619 3.015 1.00 93.62 79 LEU A CA 1
ATOM 589 C C . LEU A 1 79 ? 0.565 -11.316 2.215 1.00 93.62 79 LEU A C 1
ATOM 591 O O . LEU A 1 79 ? 0.859 -12.066 1.285 1.00 93.62 79 LEU A O 1
ATOM 595 N N . ASP A 1 80 ? -0.688 -11.003 2.534 1.00 95.12 80 ASP A N 1
ATOM 596 C CA . ASP A 1 80 ? -1.811 -11.439 1.709 1.00 95.12 80 ASP A CA 1
ATOM 597 C C . ASP A 1 80 ? -1.935 -10.605 0.424 1.00 95.12 80 ASP A C 1
ATOM 599 O O . ASP A 1 80 ? -2.428 -11.076 -0.596 1.00 95.12 80 ASP A O 1
ATOM 603 N N . TYR A 1 81 ? -1.488 -9.349 0.476 1.00 95.00 81 TYR A N 1
ATOM 604 C CA . TYR A 1 81 ? -1.591 -8.364 -0.595 1.00 95.00 81 TYR A CA 1
ATOM 605 C C . TYR A 1 81 ? -0.487 -7.314 -0.457 1.00 95.00 81 TYR A C 1
ATOM 607 O O . TYR A 1 81 ? -0.104 -6.954 0.659 1.00 95.00 81 TYR A O 1
ATOM 615 N N . VAL A 1 82 ? -0.010 -6.780 -1.583 1.00 95.44 82 VAL A N 1
ATOM 616 C CA . VAL A 1 82 ? 0.874 -5.610 -1.594 1.00 95.44 82 VAL A CA 1
ATOM 617 C C . VAL A 1 82 ? 0.457 -4.618 -2.675 1.00 95.44 82 VAL A C 1
ATOM 619 O O . VAL A 1 82 ? 0.118 -4.994 -3.797 1.00 95.44 82 VAL A O 1
ATOM 622 N N . TRP A 1 83 ? 0.518 -3.335 -2.328 1.00 96.12 83 TRP A N 1
ATOM 623 C CA . TRP A 1 83 ? 0.303 -2.222 -3.240 1.00 96.12 83 TRP A CA 1
ATOM 624 C C . TRP A 1 83 ? 1.533 -1.322 -3.248 1.00 96.12 83 TRP A C 1
ATOM 626 O O . TRP A 1 83 ? 1.916 -0.775 -2.215 1.00 96.12 83 TRP A O 1
ATOM 636 N N . PHE A 1 84 ? 2.138 -1.178 -4.420 1.00 94.25 84 PHE A N 1
ATOM 637 C CA . PHE A 1 84 ? 3.187 -0.214 -4.701 1.00 94.25 84 PHE A CA 1
ATOM 638 C C . PHE A 1 84 ? 2.580 1.034 -5.339 1.00 94.25 84 PHE A C 1
ATOM 640 O O . PHE A 1 84 ? 1.989 0.952 -6.419 1.00 94.25 84 PHE A O 1
ATOM 647 N N . ASP A 1 85 ? 2.740 2.172 -4.668 1.00 92.62 85 ASP A N 1
ATOM 648 C CA . ASP A 1 85 ? 2.427 3.486 -5.223 1.00 92.62 85 ASP A CA 1
ATOM 649 C C . ASP A 1 85 ? 3.699 4.155 -5.738 1.00 92.62 85 ASP A C 1
ATOM 651 O O . ASP A 1 85 ? 4.750 4.092 -5.089 1.00 92.62 85 ASP A O 1
ATOM 655 N N . GLU A 1 86 ? 3.603 4.765 -6.916 1.00 89.81 86 GLU A N 1
ATOM 656 C CA . GLU A 1 86 ? 4.747 5.223 -7.702 1.00 89.81 86 GLU A CA 1
ATOM 657 C C . GLU A 1 86 ? 5.765 4.106 -7.984 1.00 89.81 86 GLU A C 1
ATOM 659 O O . GLU A 1 86 ? 5.539 2.924 -7.729 1.00 89.81 86 GLU A O 1
ATOM 664 N N . GLU A 1 87 ? 6.875 4.465 -8.619 1.00 88.38 87 GLU A N 1
ATOM 665 C CA . GLU A 1 87 ? 7.856 3.508 -9.111 1.00 88.38 87 GLU A CA 1
ATOM 666 C C . GLU A 1 87 ? 8.798 3.015 -7.988 1.00 88.38 87 GLU A C 1
ATOM 668 O O . GLU A 1 87 ? 9.640 3.792 -7.518 1.00 88.38 87 GLU A O 1
ATOM 673 N N . PRO A 1 88 ? 8.699 1.744 -7.534 1.00 90.50 88 PRO A N 1
ATOM 674 C CA . PRO A 1 88 ? 9.603 1.208 -6.525 1.00 90.50 88 PRO A CA 1
ATOM 675 C C . PRO A 1 88 ? 10.973 0.859 -7.128 1.00 90.50 88 PRO A C 1
ATOM 677 O O . PRO A 1 88 ? 11.059 0.419 -8.276 1.00 90.50 88 PRO A O 1
ATOM 680 N N . PRO A 1 89 ? 12.060 0.920 -6.338 1.00 90.81 89 PRO A N 1
ATOM 681 C CA . PRO A 1 89 ? 13.297 0.222 -6.673 1.00 90.81 89 PRO A CA 1
ATOM 682 C C . PRO A 1 89 ? 13.043 -1.275 -6.919 1.00 90.81 89 PRO A C 1
ATOM 684 O O . PRO A 1 89 ? 12.275 -1.904 -6.183 1.00 90.81 89 PRO A O 1
ATOM 687 N N . LEU A 1 90 ? 13.733 -1.874 -7.899 1.00 91.12 90 LEU A N 1
ATOM 688 C CA . LEU A 1 90 ? 13.547 -3.286 -8.274 1.00 91.12 90 LEU A CA 1
ATOM 689 C C . LEU A 1 90 ? 13.700 -4.243 -7.079 1.00 91.12 90 LEU A C 1
ATOM 691 O O . LEU A 1 90 ? 12.964 -5.220 -6.948 1.00 91.12 90 LEU A O 1
ATOM 695 N N . GLU A 1 91 ? 14.632 -3.951 -6.174 1.00 92.00 91 GLU A N 1
ATOM 696 C CA . GLU A 1 91 ? 14.874 -4.766 -4.981 1.00 92.00 91 GLU A CA 1
ATOM 697 C C . GLU A 1 91 ? 13.715 -4.737 -3.967 1.00 92.00 91 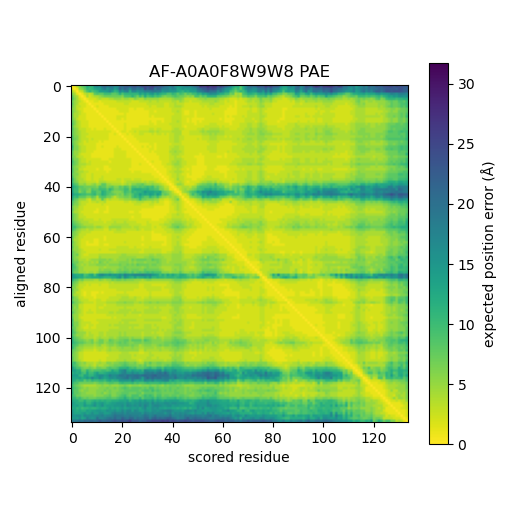GLU A C 1
ATOM 699 O O . GLU A 1 91 ? 13.519 -5.702 -3.233 1.00 92.00 91 GLU A O 1
ATOM 704 N N . ILE A 1 92 ? 12.932 -3.654 -3.929 1.00 92.94 92 ILE A N 1
ATOM 705 C CA . ILE A 1 92 ? 11.732 -3.540 -3.090 1.00 92.94 92 ILE A CA 1
ATOM 706 C C . ILE A 1 92 ? 10.559 -4.245 -3.776 1.00 92.94 92 ILE A C 1
ATOM 708 O O . ILE A 1 92 ? 9.828 -4.994 -3.127 1.00 92.94 92 ILE A O 1
ATOM 712 N N . TYR A 1 93 ? 10.422 -4.069 -5.093 1.00 93.19 93 TYR A N 1
ATOM 713 C CA . TYR A 1 93 ? 9.394 -4.746 -5.885 1.00 93.19 93 TYR A CA 1
ATOM 714 C C . TYR A 1 93 ? 9.511 -6.275 -5.786 1.00 93.19 93 TYR A C 1
ATOM 716 O O . TYR A 1 93 ? 8.557 -6.963 -5.424 1.00 93.19 93 TYR A O 1
ATOM 724 N N . THR A 1 94 ? 10.709 -6.810 -6.031 1.00 92.94 94 THR A N 1
ATOM 725 C CA . THR A 1 94 ? 10.994 -8.254 -5.939 1.00 92.94 94 THR A CA 1
ATOM 726 C C . THR A 1 94 ? 10.812 -8.806 -4.525 1.00 92.94 94 THR A C 1
ATOM 728 O O . THR A 1 94 ? 10.346 -9.937 -4.358 1.00 92.94 94 THR A O 1
ATOM 731 N N . GLU A 1 95 ? 11.119 -8.011 -3.498 1.00 93.81 95 GLU A N 1
ATOM 732 C CA . GLU A 1 95 ? 10.851 -8.388 -2.114 1.00 93.81 95 GLU A CA 1
ATOM 733 C C . GLU A 1 95 ? 9.343 -8.521 -1.868 1.00 93.81 95 GLU A C 1
ATOM 735 O O . GLU A 1 95 ? 8.909 -9.568 -1.396 1.00 93.81 95 GLU A O 1
ATOM 740 N N . GLY A 1 96 ? 8.520 -7.539 -2.256 1.00 92.56 96 GLY A N 1
ATOM 741 C CA . GLY A 1 96 ? 7.064 -7.637 -2.076 1.00 92.56 96 GLY A CA 1
ATOM 742 C C . GLY A 1 96 ? 6.417 -8.778 -2.870 1.00 92.56 96 GLY A C 1
ATOM 743 O O . GLY A 1 96 ? 5.525 -9.446 -2.343 1.00 92.56 96 GLY A O 1
ATOM 744 N N . LEU A 1 97 ? 6.915 -9.085 -4.077 1.00 93.12 97 LEU A N 1
ATOM 745 C CA . LEU A 1 97 ? 6.535 -10.312 -4.796 1.00 93.12 97 LEU A CA 1
ATOM 746 C C . LEU A 1 97 ? 6.841 -11.560 -3.957 1.00 93.12 97 LEU A C 1
ATOM 748 O O . LEU A 1 97 ? 6.004 -12.440 -3.785 1.00 93.12 97 LEU A O 1
ATOM 752 N N . THR A 1 98 ? 8.033 -11.621 -3.364 1.00 93.88 98 THR A N 1
ATOM 753 C CA . THR A 1 98 ? 8.438 -12.763 -2.536 1.00 93.88 98 THR A CA 1
ATOM 754 C C . THR A 1 98 ? 7.540 -12.931 -1.309 1.00 93.88 98 THR A C 1
ATOM 756 O O . THR A 1 98 ? 7.208 -14.059 -0.944 1.00 93.88 98 THR A O 1
ATOM 759 N N . ARG A 1 99 ? 7.104 -11.829 -0.690 1.00 93.38 99 ARG A N 1
ATOM 760 C CA . ARG A 1 99 ? 6.259 -11.853 0.516 1.00 93.38 99 ARG A CA 1
ATOM 761 C C . ARG A 1 99 ? 4.825 -12.318 0.261 1.00 93.38 99 ARG A C 1
ATOM 763 O O . ARG A 1 99 ? 4.204 -12.831 1.188 1.00 93.38 99 ARG A O 1
ATOM 770 N N . THR A 1 100 ? 4.331 -12.200 -0.969 1.00 94.00 100 THR A N 1
ATOM 771 C CA . THR A 1 100 ? 2.981 -12.642 -1.370 1.00 94.00 100 THR A CA 1
ATOM 772 C C . THR A 1 100 ? 2.952 -14.059 -1.957 1.00 94.00 100 THR A C 1
ATOM 774 O O . THR A 1 100 ? 1.889 -14.678 -2.033 1.00 94.00 100 THR A O 1
ATOM 777 N N . ASN A 1 101 ? 4.116 -14.632 -2.293 1.00 91.88 101 ASN A N 1
ATOM 778 C CA . ASN A 1 101 ? 4.227 -15.960 -2.911 1.00 91.88 101 ASN A CA 1
ATOM 779 C C . ASN A 1 101 ? 3.620 -17.098 -2.080 1.00 91.88 101 ASN A C 1
ATOM 781 O O . ASN A 1 101 ? 3.124 -18.063 -2.656 1.00 91.88 101 ASN A O 1
ATOM 785 N N . ALA A 1 102 ? 3.655 -17.008 -0.746 1.00 88.94 102 ALA A N 1
ATOM 786 C CA . ALA A 1 102 ? 3.169 -18.079 0.128 1.00 88.94 102 ALA A CA 1
ATOM 787 C C . ALA A 1 102 ? 1.679 -18.392 -0.087 1.00 88.94 102 ALA A C 1
ATOM 789 O O . ALA A 1 102 ? 1.269 -19.541 0.070 1.00 88.94 102 ALA A O 1
ATOM 790 N N . ILE A 1 103 ? 0.891 -17.382 -0.463 1.00 90.62 103 ILE A N 1
ATOM 791 C CA . ILE A 1 103 ? -0.547 -17.519 -0.704 1.00 90.62 103 ILE A CA 1
ATOM 792 C C . ILE A 1 103 ? -0.958 -17.152 -2.137 1.00 90.62 103 ILE A C 1
ATOM 794 O O . ILE A 1 103 ? -2.147 -17.138 -2.442 1.00 90.62 103 ILE A O 1
ATOM 798 N N . LEU A 1 104 ? 0.017 -16.852 -3.006 1.00 91.75 104 LEU A N 1
ATOM 799 C CA . LEU A 1 104 ? -0.196 -16.313 -4.355 1.00 91.75 104 LEU A CA 1
ATOM 800 C C . LEU A 1 104 ? -1.081 -15.053 -4.340 1.00 91.75 104 LEU A C 1
ATOM 802 O O . LEU A 1 104 ? -2.015 -14.910 -5.130 1.00 91.75 104 LEU A O 1
ATOM 806 N N . GLY A 1 105 ? -0.786 -14.164 -3.390 1.00 93.25 105 GLY A N 1
ATOM 807 C CA . GLY A 1 105 ? -1.540 -12.941 -3.143 1.00 93.25 105 GLY A CA 1
ATOM 808 C C . GLY A 1 105 ? -1.373 -11.900 -4.259 1.00 93.25 105 GLY A C 1
ATOM 809 O O . GLY A 1 105 ? -0.358 -11.900 -4.960 1.00 93.25 105 GLY A O 1
ATOM 810 N N . PRO A 1 106 ? -2.348 -10.992 -4.444 1.00 95.00 106 PRO A N 1
ATOM 811 C CA . PRO A 1 106 ? -2.250 -9.955 -5.458 1.00 95.00 106 PRO A CA 1
ATOM 812 C C . PRO A 1 106 ? -1.133 -8.946 -5.158 1.00 95.00 106 PRO A C 1
ATOM 814 O O . PRO A 1 106 ? -0.921 -8.531 -4.016 1.00 95.00 106 PRO A O 1
ATOM 817 N N . VAL A 1 107 ? -0.464 -8.506 -6.225 1.00 94.62 107 VAL A N 1
ATOM 818 C CA . VAL A 1 107 ? 0.547 -7.441 -6.209 1.00 94.62 107 VAL A CA 1
ATOM 819 C C . VAL A 1 107 ? 0.102 -6.355 -7.173 1.00 94.62 107 VAL A C 1
ATOM 821 O O . VAL A 1 107 ? 0.021 -6.591 -8.380 1.00 94.62 107 VAL A O 1
ATOM 824 N N . PHE A 1 108 ? -0.213 -5.175 -6.648 1.00 95.00 108 PHE A N 1
ATOM 825 C CA . PHE A 1 108 ? -0.629 -4.023 -7.444 1.00 95.00 108 PHE A CA 1
ATOM 826 C C . PHE A 1 108 ? 0.502 -3.004 -7.543 1.00 95.00 108 PHE A C 1
ATOM 828 O O . PHE A 1 108 ? 1.214 -2.753 -6.573 1.00 95.00 108 PHE A O 1
ATOM 835 N N . LEU A 1 109 ? 0.639 -2.400 -8.721 1.00 93.12 109 LEU A N 1
ATOM 836 C CA . LEU A 1 109 ? 1.600 -1.342 -9.009 1.00 93.12 109 LEU A CA 1
ATOM 837 C C . LEU A 1 109 ? 0.875 -0.205 -9.738 1.00 93.12 109 LEU A C 1
ATOM 839 O O . LEU A 1 109 ? 0.377 -0.407 -10.846 1.00 93.12 109 LEU A O 1
ATOM 843 N N . THR A 1 110 ? 0.806 0.975 -9.120 1.00 90.88 110 THR A N 1
ATOM 844 C CA . THR A 1 110 ? 0.188 2.179 -9.699 1.00 90.88 110 THR A CA 1
ATOM 845 C C . THR A 1 110 ? 1.250 3.234 -9.954 1.00 90.88 110 THR A C 1
ATOM 847 O O . THR A 1 110 ? 1.770 3.827 -9.015 1.00 90.88 110 THR A O 1
ATOM 850 N N . ILE A 1 111 ? 1.584 3.469 -11.225 1.00 85.88 111 ILE A N 1
ATOM 851 C CA . ILE A 1 111 ? 2.681 4.368 -11.606 1.00 85.88 111 ILE A CA 1
ATOM 852 C C . ILE A 1 111 ? 2.327 5.228 -12.806 1.00 85.88 111 ILE A C 1
ATOM 854 O O . ILE A 1 111 ? 1.636 4.785 -13.725 1.00 85.88 111 ILE A O 1
ATOM 858 N N . THR A 1 112 ? 2.899 6.430 -12.837 1.00 80.75 112 THR A N 1
ATOM 859 C CA . THR A 1 112 ? 3.068 7.181 -14.082 1.00 80.75 112 THR A CA 1
ATOM 860 C C . THR A 1 112 ? 4.531 7.037 -14.507 1.00 80.75 112 THR A C 1
ATOM 862 O O . THR A 1 112 ? 5.402 7.488 -13.764 1.00 80.75 112 THR A O 1
ATOM 865 N N . PRO A 1 113 ? 4.854 6.418 -15.660 1.00 71.19 113 PRO A N 1
ATOM 866 C CA . PRO A 1 113 ? 6.239 6.180 -16.069 1.00 71.19 113 PRO A CA 1
ATOM 867 C C . PRO A 1 113 ? 6.896 7.485 -16.548 1.00 71.19 113 PRO A C 1
ATOM 869 O O . PRO A 1 113 ? 7.043 7.736 -17.743 1.00 71.19 113 PRO A O 1
ATOM 872 N N . LEU A 1 114 ? 7.259 8.351 -15.599 1.00 72.06 114 LEU A N 1
ATOM 873 C CA . LEU A 1 114 ? 7.850 9.670 -15.851 1.00 72.06 114 LEU A CA 1
ATOM 874 C C . LEU A 1 114 ? 9.379 9.617 -16.003 1.00 72.06 114 LEU A C 1
ATOM 876 O O . LEU A 1 114 ? 9.966 10.549 -16.546 1.00 72.06 114 LEU A O 1
ATOM 880 N N . LEU A 1 115 ? 10.025 8.540 -15.537 1.00 62.66 115 LEU A N 1
ATOM 881 C CA . LEU A 1 115 ? 11.488 8.377 -15.518 1.00 62.66 115 LEU A CA 1
ATOM 882 C C . LEU A 1 115 ? 12.041 7.566 -16.707 1.00 62.66 115 LEU A C 1
ATOM 884 O O . LEU A 1 115 ? 13.240 7.295 -16.772 1.00 62.66 115 LEU A O 1
ATOM 888 N N . GLY A 1 116 ? 11.189 7.200 -17.667 1.00 69.44 116 GLY A N 1
ATOM 889 C CA . GLY A 1 116 ? 11.553 6.346 -18.798 1.00 69.44 116 GLY A CA 1
ATOM 890 C C . GLY A 1 116 ? 11.464 4.849 -18.479 1.00 69.44 116 GLY A C 1
ATOM 891 O O . GLY A 1 116 ? 10.676 4.413 -17.646 1.00 69.44 116 GLY A O 1
ATOM 892 N N . MET A 1 117 ? 12.247 4.040 -19.198 1.00 72.19 117 MET A N 1
ATOM 893 C CA . MET A 1 117 ? 12.166 2.571 -19.187 1.00 72.19 117 MET A CA 1
ATOM 894 C C . MET A 1 117 ? 12.969 1.938 -18.047 1.00 72.19 117 MET A C 1
ATOM 896 O O . MET A 1 117 ? 14.042 1.363 -18.283 1.00 72.19 117 MET A O 1
ATOM 900 N N . SER A 1 118 ? 12.449 2.025 -16.827 1.00 78.50 118 SER A N 1
ATOM 901 C CA . SER A 1 118 ? 13.059 1.374 -15.670 1.00 78.50 118 SER A CA 1
ATOM 902 C C . SER A 1 118 ? 12.944 -0.145 -15.689 1.00 78.50 118 SER A C 1
ATOM 904 O O . SER A 1 118 ? 12.178 -0.725 -16.459 1.00 78.50 118 SER A O 1
ATOM 906 N N . GLU A 1 119 ? 13.724 -0.807 -14.834 1.00 82.50 119 GLU A N 1
ATOM 907 C CA . GLU A 1 119 ? 13.720 -2.267 -14.732 1.00 82.50 119 GLU A CA 1
ATOM 908 C C . GLU A 1 119 ? 12.349 -2.811 -14.330 1.00 82.50 119 GLU A C 1
A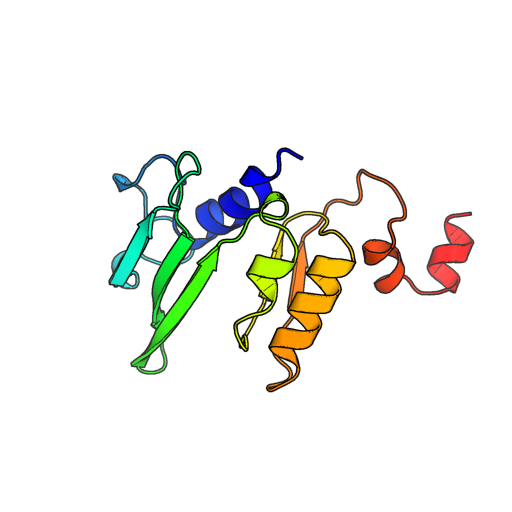TOM 910 O O . GLU A 1 119 ? 11.914 -3.804 -14.905 1.00 82.50 119 GLU A O 1
ATOM 915 N N . VAL A 1 120 ? 11.634 -2.129 -13.428 1.00 85.31 120 VAL A N 1
ATOM 916 C CA . VAL A 1 120 ? 10.274 -2.522 -13.036 1.00 85.31 120 VAL A CA 1
ATOM 917 C C . VAL A 1 120 ? 9.310 -2.340 -14.206 1.00 85.31 120 VAL A C 1
ATOM 919 O O . VAL A 1 120 ? 8.586 -3.273 -14.533 1.00 85.31 120 VAL A O 1
ATOM 922 N N . VAL A 1 121 ? 9.344 -1.200 -14.907 1.00 84.00 121 VAL A N 1
ATOM 923 C CA . VAL A 1 121 ? 8.469 -0.946 -16.070 1.00 84.00 121 VAL A CA 1
ATOM 924 C C . VAL A 1 121 ? 8.690 -1.979 -17.180 1.00 84.00 121 VAL A C 1
ATOM 926 O O . VAL A 1 121 ? 7.728 -2.466 -17.775 1.00 84.00 121 VAL A O 1
ATOM 929 N N . ARG A 1 122 ? 9.945 -2.374 -17.434 1.00 83.94 122 ARG A N 1
ATOM 930 C CA . ARG A 1 122 ? 10.284 -3.404 -18.435 1.00 83.94 122 ARG A CA 1
ATOM 931 C C . ARG A 1 122 ? 9.633 -4.755 -18.150 1.00 83.94 122 ARG A C 1
ATOM 933 O O . ARG A 1 122 ? 9.364 -5.478 -19.099 1.00 83.94 122 ARG A O 1
ATOM 940 N N . MET A 1 123 ? 9.349 -5.089 -16.889 1.00 85.44 123 MET A N 1
ATOM 941 C CA . MET A 1 123 ? 8.686 -6.352 -16.533 1.00 85.44 123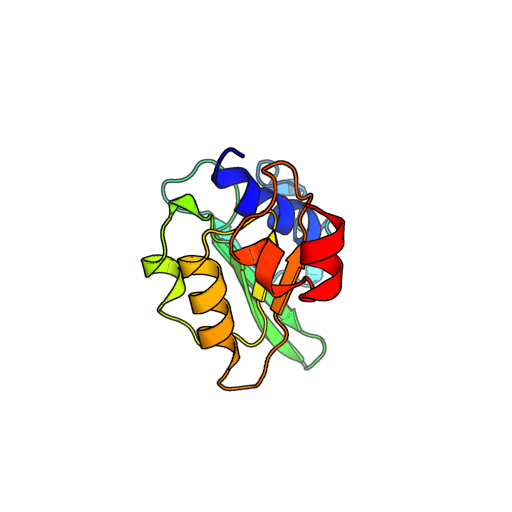 MET A CA 1
ATOM 942 C C . MET A 1 123 ? 7.224 -6.417 -16.997 1.00 85.44 123 MET A C 1
ATOM 944 O O . MET A 1 123 ? 6.671 -7.509 -17.091 1.00 85.44 123 MET A O 1
ATOM 948 N N . PHE A 1 124 ? 6.602 -5.271 -17.290 1.00 85.50 124 PHE A N 1
ATOM 949 C CA . PHE A 1 124 ? 5.202 -5.180 -17.719 1.00 85.50 124 PHE A CA 1
ATOM 950 C C . PHE A 1 124 ? 5.039 -4.988 -19.231 1.00 85.50 124 PHE A C 1
ATOM 952 O O . PHE A 1 124 ? 3.915 -4.853 -19.715 1.00 85.50 124 PHE A O 1
ATOM 959 N N . LEU A 1 125 ? 6.139 -4.966 -19.985 1.00 84.31 125 LEU A N 1
ATOM 960 C CA . LEU A 1 125 ? 6.131 -4.757 -21.428 1.00 84.31 125 LEU A CA 1
ATOM 961 C C . LEU A 1 125 ? 6.646 -6.006 -22.139 1.00 84.31 125 LEU A C 1
ATOM 963 O O . LEU A 1 125 ? 7.657 -6.589 -21.756 1.00 84.31 125 LEU A O 1
ATOM 967 N N . SER A 1 126 ? 5.943 -6.415 -23.193 1.00 82.44 126 SER A N 1
ATOM 968 C CA . SER A 1 126 ? 6.403 -7.487 -24.080 1.00 82.44 126 SER A CA 1
ATOM 969 C C . SER A 1 126 ? 7.635 -7.061 -24.879 1.00 82.44 126 SER A C 1
ATOM 971 O O . SER A 1 126 ? 7.856 -5.872 -25.115 1.00 82.44 126 SER A O 1
ATOM 973 N N . GLU A 1 127 ? 8.406 -8.037 -25.362 1.00 78.44 127 GLU A N 1
ATOM 974 C CA . GLU A 1 127 ? 9.552 -7.781 -26.246 1.00 78.44 127 GLU A CA 1
ATOM 975 C C . GLU A 1 127 ? 9.154 -6.936 -27.467 1.00 78.44 127 GLU A C 1
ATOM 977 O O . GLU A 1 127 ? 9.836 -5.968 -27.795 1.00 78.44 127 GLU A O 1
ATOM 982 N N . GLU A 1 128 ? 7.992 -7.212 -28.065 1.00 81.56 128 GLU A N 1
ATOM 983 C CA . GLU A 1 128 ? 7.455 -6.436 -29.188 1.00 81.56 128 GLU A CA 1
ATOM 984 C C . GLU A 1 128 ? 7.157 -4.973 -28.804 1.00 81.56 128 GLU A C 1
ATOM 986 O O . GLU A 1 128 ? 7.436 -4.047 -29.570 1.00 81.56 128 GLU A O 1
ATOM 991 N N . GLN A 1 129 ? 6.594 -4.733 -27.614 1.00 81.56 129 GLN A N 1
ATOM 992 C CA . GLN A 1 129 ? 6.351 -3.373 -27.121 1.00 81.56 129 GLN A CA 1
ATOM 993 C C . GLN A 1 129 ? 7.664 -2.634 -26.856 1.00 81.56 129 GLN A C 1
ATOM 995 O O . GLN A 1 129 ? 7.767 -1.453 -27.179 1.00 81.56 129 GLN A O 1
ATOM 1000 N N . LEU A 1 130 ? 8.675 -3.328 -26.327 1.00 77.12 130 LEU A N 1
ATOM 1001 C CA . LEU A 1 130 ? 10.006 -2.765 -26.104 1.00 77.12 130 LEU A CA 1
ATOM 1002 C C . LEU A 1 130 ? 10.696 -2.386 -27.418 1.00 77.12 130 LEU A C 1
ATOM 1004 O O . LEU A 1 130 ? 11.360 -1.353 -27.479 1.00 77.12 130 LEU A O 1
ATOM 1008 N N . GLU A 1 131 ? 10.544 -3.191 -28.471 1.00 75.69 131 GLU A N 1
ATOM 1009 C CA . GLU A 1 131 ? 11.105 -2.895 -29.793 1.00 75.69 131 GLU A CA 1
ATOM 1010 C C . GLU A 1 131 ? 10.476 -1.663 -30.443 1.00 75.69 131 GLU A C 1
ATOM 1012 O O . GLU A 1 131 ? 11.197 -0.858 -31.022 1.00 75.69 131 GLU A O 1
ATOM 1017 N N . LYS A 1 132 ? 9.160 -1.467 -30.294 1.00 74.19 132 LYS A N 1
ATOM 1018 C CA . LYS A 1 132 ? 8.445 -0.290 -30.827 1.00 74.19 132 LYS A CA 1
ATOM 1019 C C . LYS A 1 132 ? 8.786 1.024 -30.115 1.00 74.19 132 LYS A C 1
ATOM 1021 O O . LYS A 1 132 ? 8.403 2.084 -30.602 1.00 74.19 132 LYS A O 1
ATOM 1026 N N . MET A 1 133 ? 9.448 0.958 -28.960 1.00 68.38 133 MET A N 1
ATOM 1027 C CA . MET A 1 133 ? 9.874 2.123 -28.175 1.00 68.38 133 MET A CA 1
ATOM 1028 C C . MET A 1 133 ? 11.343 2.518 -28.423 1.00 68.38 133 MET A C 1
ATOM 1030 O O . MET A 1 133 ? 11.790 3.510 -27.846 1.00 68.38 133 MET A O 1
ATOM 1034 N N . LYS A 1 134 ? 12.088 1.749 -29.234 1.00 58.47 134 LYS A N 1
ATOM 1035 C CA . LYS A 1 134 ? 13.445 2.082 -29.704 1.00 58.47 134 LYS A CA 1
ATOM 1036 C C . LYS A 1 134 ? 13.396 2.970 -30.943 1.00 58.47 134 LYS A C 1
ATOM 1038 O O . LYS A 1 134 ? 14.307 3.818 -31.059 1.00 58.47 134 LYS A O 1
#

pLDDT: mean 88.25, std 10.1, range [47.78, 98.31]

Solvent-accessible surface area (backbone atoms only — not comparable to full-atom values): 7853 Å² total; per-residue (Å²): 128,68,44,62,50,42,24,44,55,58,39,30,49,39,34,16,52,47,83,40,72,91,44,49,25,72,27,77,41,50,40,93,35,51,77,46,71,42,64,35,85,95,50,88,58,34,52,31,35,37,34,31,62,35,95,88,76,52,72,43,80,46,76,45,63,35,70,76,68,42,54,78,78,56,70,81,59,82,34,72,61,47,77,40,52,46,86,64,59,57,70,46,50,53,38,52,54,59,27,13,56,88,74,69,30,58,77,46,77,51,66,76,83,81,88,57,90,40,77,58,60,51,74,79,48,53,71,70,58,54,57,77,72,109

Mean predicted aligned error: 5.41 Å